Protein AF-A0AAD5Q484-F1 (afdb_monomer_lite)

Structure (mmCIF, N/CA/C/O backbone):
data_AF-A0AAD5Q484-F1
#
_entry.id   AF-A0AAD5Q484-F1
#
loop_
_atom_site.group_PDB
_atom_site.id
_atom_site.type_symbol
_atom_site.label_atom_id
_atom_site.label_alt_id
_atom_site.label_comp_id
_atom_site.label_asym_id
_atom_site.label_entity_id
_atom_site.label_seq_id
_atom_site.pdbx_PDB_ins_code
_atom_site.Cartn_x
_atom_site.Cartn_y
_atom_site.Cartn_z
_atom_site.occupancy
_atom_site.B_iso_or_equiv
_atom_site.auth_seq_id
_atom_site.auth_comp_id
_atom_site.auth_asym_id
_atom_site.auth_atom_id
_atom_site.pdbx_PDB_model_num
ATOM 1 N N . MET A 1 1 ? 3.365 0.857 0.924 1.00 94.38 1 MET A N 1
ATOM 2 C CA . MET A 1 1 ? 4.361 -0.194 1.293 1.00 94.38 1 MET A CA 1
ATOM 3 C C . MET A 1 1 ? 4.627 -1.214 0.179 1.00 94.38 1 MET A C 1
ATOM 5 O O . MET A 1 1 ? 5.697 -1.166 -0.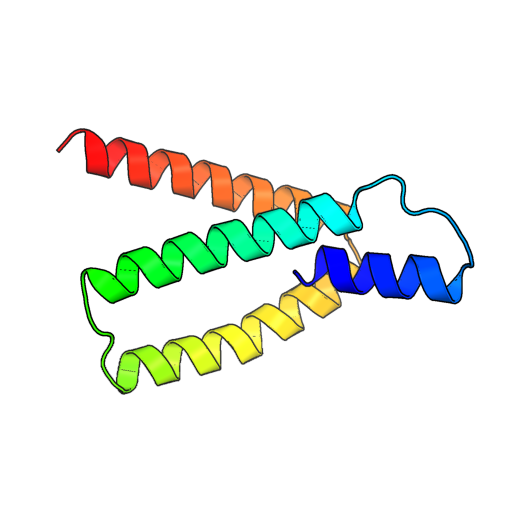415 1.00 94.38 1 MET A O 1
ATOM 9 N N . VAL A 1 2 ? 3.691 -2.126 -0.137 1.00 96.75 2 VAL A N 1
ATOM 10 C CA . VAL A 1 2 ? 3.892 -3.213 -1.131 1.00 96.75 2 VAL A CA 1
ATOM 11 C C . VAL A 1 2 ? 4.338 -2.688 -2.498 1.00 96.75 2 VAL A C 1
ATOM 13 O O . VAL A 1 2 ? 5.295 -3.196 -3.081 1.00 96.75 2 VAL A O 1
ATOM 16 N N . ALA A 1 3 ? 3.689 -1.626 -2.977 1.00 95.62 3 ALA A N 1
ATOM 17 C CA . ALA A 1 3 ? 4.042 -0.963 -4.225 1.00 95.62 3 ALA A CA 1
ATOM 18 C C . ALA A 1 3 ? 5.506 -0.478 -4.233 1.00 95.62 3 ALA A C 1
ATOM 20 O O . ALA A 1 3 ? 6.242 -0.756 -5.182 1.00 95.62 3 ALA A O 1
ATOM 21 N N . GLY A 1 4 ? 5.944 0.183 -3.154 1.00 96.88 4 GLY A N 1
ATOM 22 C CA . GLY A 1 4 ? 7.326 0.634 -2.964 1.00 96.88 4 GLY A CA 1
ATOM 23 C C . GLY A 1 4 ? 8.317 -0.530 -2.921 1.00 96.88 4 GLY A C 1
ATOM 24 O O . GLY A 1 4 ? 9.319 -0.498 -3.629 1.00 96.88 4 GLY A O 1
ATOM 25 N N . MET A 1 5 ? 7.999 -1.608 -2.196 1.00 97.75 5 MET A N 1
ATOM 26 C CA . MET A 1 5 ? 8.826 -2.821 -2.126 1.00 97.75 5 MET A CA 1
ATOM 27 C C . MET A 1 5 ? 9.013 -3.475 -3.503 1.00 97.75 5 MET A C 1
ATOM 29 O O . MET A 1 5 ? 10.139 -3.746 -3.917 1.00 97.75 5 MET A O 1
ATOM 33 N N . VAL A 1 6 ? 7.928 -3.700 -4.253 1.00 97.44 6 VAL A N 1
ATOM 34 C CA . VAL A 1 6 ? 8.002 -4.323 -5.587 1.00 97.44 6 VAL A CA 1
ATOM 35 C C . VAL A 1 6 ? 8.806 -3.454 -6.555 1.00 97.44 6 VAL A C 1
ATOM 37 O O . VAL A 1 6 ? 9.608 -3.973 -7.337 1.00 97.44 6 VAL A O 1
ATOM 40 N N . ARG A 1 7 ? 8.625 -2.129 -6.508 1.00 97.25 7 ARG A N 1
ATOM 41 C CA . ARG A 1 7 ? 9.403 -1.188 -7.325 1.00 97.25 7 ARG A CA 1
ATOM 42 C C . ARG A 1 7 ? 10.874 -1.153 -6.925 1.00 97.25 7 ARG A C 1
ATOM 44 O O . ARG A 1 7 ? 11.724 -1.155 -7.809 1.00 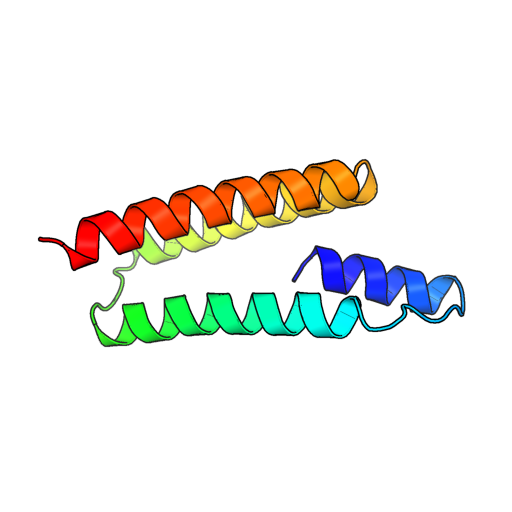97.25 7 ARG A O 1
ATOM 51 N N . HIS A 1 8 ? 11.172 -1.211 -5.631 1.00 97.69 8 HIS A N 1
ATOM 52 C CA . HIS A 1 8 ? 12.530 -1.292 -5.105 1.00 97.69 8 HIS A CA 1
ATOM 53 C C . HIS A 1 8 ? 13.252 -2.544 -5.609 1.00 97.69 8 HIS A C 1
ATOM 55 O O . HIS A 1 8 ? 14.291 -2.438 -6.259 1.00 97.69 8 HIS A O 1
ATOM 61 N N . LEU A 1 9 ? 12.646 -3.721 -5.444 1.00 97.75 9 LEU A N 1
ATOM 62 C CA . LEU A 1 9 ? 13.202 -4.973 -5.964 1.00 97.75 9 LEU A CA 1
ATOM 63 C C . LEU A 1 9 ? 13.333 -4.951 -7.492 1.00 97.75 9 LEU A C 1
ATOM 65 O O . LEU A 1 9 ? 14.298 -5.479 -8.045 1.00 97.75 9 LEU A O 1
ATOM 69 N N . ARG A 1 10 ? 12.391 -4.309 -8.200 1.00 96.56 10 ARG A N 1
ATOM 70 C CA . ARG A 1 10 ? 12.481 -4.121 -9.653 1.00 96.56 10 ARG A CA 1
ATOM 71 C C . ARG A 1 10 ? 13.650 -3.225 -10.057 1.00 96.56 10 ARG A C 1
ATOM 73 O O . ARG A 1 10 ? 14.342 -3.572 -11.010 1.00 96.56 10 ARG A O 1
ATOM 80 N N . SER A 1 11 ? 13.854 -2.112 -9.365 1.00 97.62 11 SER A N 1
ATOM 81 C CA . SER A 1 11 ? 14.973 -1.189 -9.572 1.00 97.62 11 SER A CA 1
ATOM 82 C C . SER A 1 11 ? 16.306 -1.926 -9.429 1.00 97.62 11 SER A C 1
ATOM 84 O O . SER A 1 11 ? 17.105 -1.915 -10.364 1.00 97.62 11 SER A O 1
ATOM 86 N N . LEU A 1 12 ? 16.466 -2.692 -8.341 1.00 97.94 12 LEU A N 1
ATOM 87 C CA . LEU A 1 12 ? 17.656 -3.507 -8.084 1.00 97.94 12 LEU A CA 1
ATOM 88 C C . LEU A 1 12 ? 17.900 -4.548 -9.184 1.00 97.94 12 LEU A C 1
ATOM 90 O O . LEU A 1 12 ? 18.952 -4.539 -9.811 1.00 97.94 12 LEU A O 1
ATOM 94 N N . ARG A 1 13 ? 16.918 -5.409 -9.491 1.00 97.75 13 ARG A N 1
ATOM 95 C CA . ARG A 1 13 ? 17.115 -6.492 -10.481 1.00 97.75 13 ARG A CA 1
ATOM 96 C C . ARG A 1 13 ? 17.284 -6.006 -11.920 1.00 97.75 13 ARG A C 1
ATOM 98 O O . ARG A 1 13 ? 17.755 -6.761 -12.760 1.00 97.75 13 ARG A O 1
ATOM 105 N N . SER A 1 14 ? 16.835 -4.789 -12.229 1.00 96.94 14 SER A N 1
ATOM 106 C CA . SER A 1 14 ? 16.956 -4.211 -13.574 1.00 96.94 14 SER A CA 1
ATOM 107 C C . SER A 1 14 ? 18.069 -3.175 -13.697 1.00 96.94 14 SER A C 1
ATOM 109 O O . SER A 1 14 ? 18.313 -2.713 -14.809 1.00 96.94 14 SER A O 1
ATOM 111 N N . MET A 1 15 ? 18.737 -2.822 -12.592 1.00 96.56 15 MET A N 1
ATOM 112 C CA . MET A 1 15 ? 19.777 -1.791 -12.523 1.00 96.56 15 MET A CA 1
ATOM 113 C C . MET A 1 15 ? 19.328 -0.455 -13.143 1.00 96.56 15 MET A C 1
ATOM 115 O O . MET A 1 15 ? 20.075 0.203 -13.867 1.00 96.56 15 MET A O 1
ATOM 119 N N . ARG A 1 16 ? 18.074 -0.053 -12.889 1.00 96.19 16 ARG A N 1
ATOM 120 C CA . ARG A 1 16 ? 17.461 1.168 -13.444 1.00 96.19 16 ARG A CA 1
ATOM 121 C C . ARG A 1 16 ? 17.002 2.108 -12.347 1.00 96.19 16 ARG A C 1
ATOM 123 O O . ARG A 1 16 ? 16.530 1.674 -11.306 1.00 96.19 16 ARG A O 1
ATOM 130 N N . ARG A 1 17 ? 17.069 3.413 -12.621 1.00 94.62 17 ARG A N 1
ATOM 131 C CA . ARG A 1 17 ? 16.512 4.434 -11.728 1.00 94.62 17 ARG A CA 1
ATOM 132 C C . ARG A 1 17 ? 14.990 4.307 -11.643 1.00 94.62 17 ARG A C 1
ATOM 134 O O . ARG A 1 17 ? 14.321 4.049 -12.639 1.00 94.62 17 ARG A O 1
ATOM 141 N N . ASP A 1 18 ? 14.464 4.526 -10.443 1.00 94.62 18 ASP A N 1
ATOM 142 C CA . ASP A 1 18 ? 13.028 4.469 -10.154 1.00 94.62 18 ASP A CA 1
ATOM 143 C C . ASP A 1 18 ? 12.328 5.840 -10.249 1.00 94.62 18 ASP A C 1
ATOM 145 O O . ASP A 1 18 ? 11.106 5.891 -10.366 1.00 94.62 18 ASP A O 1
ATOM 149 N N . TYR A 1 19 ? 13.101 6.933 -10.289 1.00 94.50 19 TYR A N 1
ATOM 150 C CA . TYR A 1 19 ? 12.615 8.317 -10.410 1.00 94.50 19 TYR A CA 1
ATOM 151 C C . TYR A 1 19 ? 11.718 8.773 -9.243 1.00 94.50 19 TYR A C 1
ATOM 153 O O . TYR A 1 19 ? 10.715 9.443 -9.454 1.00 94.50 19 TYR A O 1
ATOM 161 N N . GLY A 1 20 ? 12.080 8.407 -8.009 1.00 94.25 20 GLY A N 1
ATOM 162 C CA . GLY A 1 20 ? 11.475 8.945 -6.780 1.00 94.25 20 GLY A CA 1
ATOM 163 C C . GLY A 1 20 ? 10.231 8.212 -6.268 1.00 94.25 20 GLY A C 1
ATOM 164 O O . GLY A 1 20 ? 9.868 8.387 -5.110 1.00 94.25 20 GLY A O 1
ATOM 165 N N . TRP A 1 21 ? 9.630 7.325 -7.062 1.00 96.50 21 TRP A N 1
ATOM 166 C CA . TRP A 1 21 ? 8.387 6.633 -6.703 1.00 96.50 21 TRP A CA 1
ATOM 167 C C . TRP A 1 21 ? 8.492 5.766 -5.444 1.00 96.50 21 TRP A C 1
ATOM 169 O O . TRP A 1 21 ? 7.551 5.715 -4.659 1.00 96.50 21 TRP A O 1
ATOM 179 N N . ILE A 1 22 ? 9.610 5.067 -5.234 1.00 97.25 22 ILE A N 1
ATOM 180 C CA . ILE A 1 22 ? 9.828 4.238 -4.041 1.00 97.25 22 ILE A CA 1
ATOM 181 C C . ILE A 1 22 ? 9.727 5.093 -2.780 1.00 97.25 22 ILE A C 1
ATOM 183 O O . ILE A 1 22 ? 9.107 4.651 -1.821 1.00 97.25 22 ILE A O 1
ATOM 187 N N . HIS A 1 23 ? 10.312 6.294 -2.786 1.00 96.50 23 HIS A N 1
ATOM 188 C CA . HIS A 1 23 ? 10.313 7.168 -1.618 1.00 96.50 23 HIS A CA 1
ATOM 189 C C . HIS A 1 23 ? 8.893 7.616 -1.274 1.00 96.50 23 HIS A C 1
ATOM 191 O O . HIS A 1 23 ? 8.437 7.346 -0.170 1.00 96.50 23 HIS A O 1
ATOM 197 N N . THR A 1 24 ? 8.159 8.155 -2.250 1.00 97.12 24 THR A N 1
ATOM 198 C CA . THR A 1 24 ? 6.768 8.593 -2.059 1.00 97.12 24 THR A CA 1
ATOM 199 C C . THR A 1 24 ? 5.865 7.463 -1.550 1.00 97.12 24 THR A C 1
ATOM 201 O O . THR A 1 24 ? 5.103 7.652 -0.613 1.00 97.12 24 THR A O 1
ATOM 204 N N . LEU A 1 25 ? 5.987 6.248 -2.101 1.00 97.06 25 LEU A N 1
ATOM 205 C CA . LEU A 1 25 ? 5.154 5.098 -1.701 1.00 97.06 25 LEU A CA 1
ATOM 206 C C . LEU A 1 25 ? 5.517 4.500 -0.331 1.00 97.06 25 LEU A C 1
ATOM 208 O O . LEU A 1 25 ? 4.768 3.671 0.210 1.00 97.06 25 LEU A O 1
ATOM 212 N N . LEU A 1 26 ? 6.712 4.807 0.177 1.00 97.62 26 LEU A N 1
ATOM 213 C CA . LEU A 1 26 ? 7.125 4.461 1.534 1.00 97.62 26 LEU A CA 1
ATOM 214 C C . LEU A 1 26 ? 6.677 5.542 2.515 1.00 97.62 26 LEU A C 1
ATOM 216 O O . LEU A 1 26 ? 6.114 5.184 3.541 1.00 97.62 26 LEU A O 1
ATOM 220 N N . GLU A 1 27 ? 6.822 6.816 2.158 1.00 97.88 27 GLU A N 1
ATOM 221 C CA . GLU A 1 27 ? 6.319 7.952 2.936 1.00 97.88 27 GLU A CA 1
ATOM 222 C C . GLU A 1 27 ? 4.800 7.861 3.148 1.00 97.88 27 GLU A C 1
ATOM 224 O O . GLU A 1 27 ? 4.327 7.974 4.272 1.00 97.88 27 GLU A O 1
ATOM 229 N N . GLU A 1 28 ? 4.033 7.517 2.111 1.00 96.88 28 GLU A N 1
ATOM 230 C CA . GLU A 1 28 ? 2.588 7.255 2.215 1.00 96.88 28 GLU A CA 1
ATOM 231 C C . GLU A 1 28 ? 2.277 6.113 3.201 1.00 96.88 28 GLU A C 1
ATOM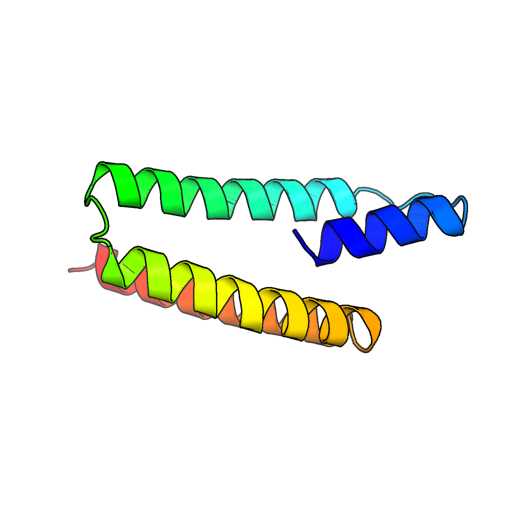 233 O O . GLU A 1 28 ? 1.358 6.190 4.014 1.00 96.88 28 GLU A O 1
ATOM 238 N N . ALA A 1 29 ? 3.085 5.049 3.192 1.00 97.12 29 ALA A N 1
ATOM 239 C CA . ALA A 1 29 ? 2.909 3.940 4.129 1.00 97.12 29 ALA A CA 1
ATOM 240 C C . ALA A 1 29 ? 3.227 4.341 5.574 1.00 97.12 29 ALA A C 1
ATOM 242 O O . ALA A 1 29 ? 2.602 3.844 6.513 1.00 97.12 29 ALA A O 1
ATOM 243 N N . GLU A 1 30 ? 4.227 5.201 5.753 1.00 97.69 30 GLU A N 1
ATOM 244 C CA . GLU A 1 30 ? 4.562 5.775 7.049 1.00 97.69 30 GLU A CA 1
ATOM 245 C C . GLU A 1 30 ? 3.470 6.726 7.536 1.00 97.69 30 GLU A C 1
ATOM 247 O O . GLU A 1 30 ? 3.133 6.672 8.720 1.00 97.69 30 GLU A O 1
ATOM 252 N N . ASN A 1 31 ? 2.871 7.509 6.636 1.00 97.12 31 ASN A N 1
ATOM 253 C CA . ASN A 1 31 ? 1.743 8.383 6.934 1.00 97.12 31 ASN A CA 1
ATOM 254 C C . ASN A 1 31 ? 0.543 7.587 7.469 1.00 97.12 31 ASN A C 1
ATOM 256 O O . ASN A 1 31 ? 0.068 7.853 8.574 1.00 97.12 31 ASN A O 1
ATOM 260 N N . GLU A 1 32 ? 0.127 6.525 6.775 1.00 96.69 32 GLU A N 1
ATOM 261 C CA . GLU A 1 32 ? -0.987 5.685 7.243 1.0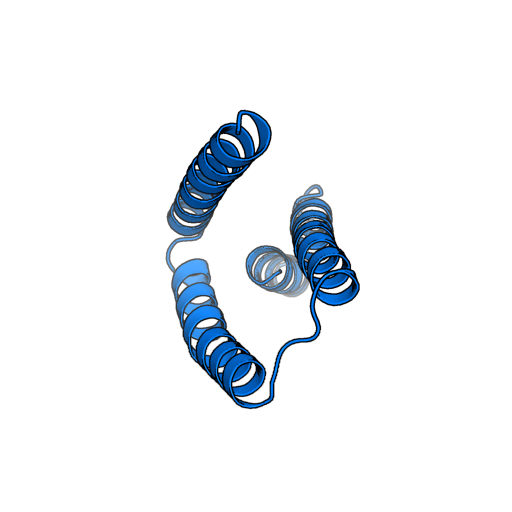0 96.69 32 GLU A CA 1
ATOM 262 C C . GLU A 1 32 ? -0.668 4.939 8.545 1.00 96.69 32 GLU A C 1
ATOM 264 O O . GLU A 1 32 ? -1.521 4.762 9.422 1.00 96.69 32 GLU A O 1
ATOM 269 N N . ARG A 1 33 ? 0.594 4.537 8.745 1.00 96.75 33 ARG A N 1
ATOM 270 C CA . ARG A 1 33 ? 1.031 3.992 10.038 1.00 96.75 33 ARG A CA 1
ATOM 271 C C . ARG A 1 33 ? 0.910 5.041 11.143 1.00 96.75 33 ARG A C 1
ATOM 273 O O . ARG A 1 33 ? 0.552 4.690 12.268 1.00 96.75 33 ARG A O 1
ATOM 280 N N . MET A 1 34 ? 1.200 6.306 10.850 1.00 97.50 34 MET A N 1
ATOM 281 C CA . MET A 1 34 ? 1.049 7.394 11.810 1.00 97.50 34 MET A CA 1
ATOM 282 C C . MET A 1 34 ? -0.422 7.619 12.173 1.00 97.50 34 MET A C 1
ATOM 284 O O . MET A 1 34 ? -0.719 7.737 13.362 1.00 97.50 34 MET A O 1
ATOM 288 N N . HIS A 1 35 ? -1.351 7.561 11.208 1.00 95.69 35 HIS A N 1
ATOM 289 C CA . HIS A 1 35 ? -2.793 7.577 11.494 1.00 95.69 35 HIS A CA 1
ATOM 290 C C . HIS A 1 35 ? -3.163 6.504 12.532 1.00 95.69 35 HIS A C 1
ATOM 292 O O . HIS A 1 35 ? -3.752 6.813 13.570 1.00 95.69 35 HIS A O 1
ATOM 298 N N . LEU A 1 36 ? -2.731 5.253 12.323 1.00 94.12 36 LEU A N 1
ATOM 299 C CA . LEU A 1 36 ? -2.966 4.160 13.274 1.00 94.12 36 LEU A CA 1
ATOM 300 C C . LEU A 1 36 ? -2.388 4.452 14.669 1.00 94.12 36 LEU A C 1
ATOM 302 O O . LEU A 1 36 ? -3.062 4.226 15.676 1.00 94.12 36 LEU A O 1
ATOM 306 N N . LEU A 1 37 ? -1.145 4.936 14.749 1.00 95.12 37 LEU A N 1
ATOM 307 C CA . LEU A 1 37 ? -0.509 5.266 16.027 1.00 95.12 37 LEU A CA 1
ATOM 308 C C . LEU A 1 37 ? -1.273 6.368 16.781 1.00 95.12 37 LEU A C 1
ATOM 310 O O . LEU A 1 37 ? -1.405 6.286 18.003 1.00 95.12 37 LEU A O 1
ATOM 314 N N . ILE A 1 38 ? -1.813 7.366 16.077 1.00 95.25 38 ILE A N 1
ATOM 315 C CA . ILE A 1 38 ? -2.665 8.405 16.675 1.00 95.25 38 ILE A CA 1
ATOM 316 C C . ILE A 1 38 ? -3.954 7.778 17.224 1.00 95.25 38 ILE A C 1
ATOM 318 O O . ILE A 1 38 ? -4.297 8.006 18.385 1.00 95.25 38 ILE A O 1
ATOM 322 N N . PHE A 1 39 ? -4.626 6.909 16.459 1.00 91.81 39 PHE A N 1
ATOM 323 C CA . PHE A 1 39 ? -5.828 6.211 16.934 1.00 91.81 39 PHE A CA 1
ATOM 324 C C . PHE A 1 39 ? -5.575 5.354 18.180 1.00 91.81 39 PHE A C 1
ATOM 326 O O . PHE A 1 39 ? -6.403 5.337 19.092 1.00 91.81 39 PHE A O 1
ATOM 333 N N . MET A 1 40 ? -4.420 4.692 18.271 1.00 92.75 40 MET A N 1
ATOM 334 C CA . MET A 1 40 ? -4.065 3.891 19.447 1.00 92.75 40 MET A CA 1
ATOM 335 C C . MET A 1 40 ? -3.795 4.725 20.705 1.00 92.75 40 MET A C 1
ATOM 337 O O . MET A 1 40 ? -3.987 4.216 21.810 1.00 92.75 40 MET A O 1
ATOM 341 N N . ASN A 1 41 ? -3.390 5.993 20.561 1.00 93.00 41 ASN A N 1
ATOM 342 C CA . ASN A 1 41 ? -3.290 6.912 21.699 1.00 93.00 41 ASN A CA 1
ATOM 343 C C . ASN A 1 41 ? -4.674 7.300 22.241 1.00 93.00 41 ASN A C 1
ATOM 345 O O . ASN A 1 41 ? -4.815 7.536 23.437 1.00 93.00 41 ASN A O 1
ATOM 349 N N . MET A 1 42 ? -5.700 7.321 21.387 1.00 92.62 42 MET A N 1
ATOM 350 C CA . MET A 1 42 ? -7.076 7.616 21.798 1.00 92.62 42 MET A CA 1
ATOM 351 C C . MET A 1 42 ? -7.798 6.388 22.364 1.00 92.62 42 MET A C 1
ATOM 353 O O . MET A 1 42 ? -8.575 6.505 23.310 1.00 92.62 42 MET A O 1
ATOM 357 N N . LYS A 1 43 ? -7.560 5.196 21.799 1.00 91.81 43 LYS A N 1
ATOM 358 C CA . LYS A 1 43 ? -8.213 3.957 22.237 1.00 91.81 43 LYS A CA 1
ATOM 359 C C . LYS A 1 43 ? -7.290 2.753 22.101 1.00 91.81 43 LYS A C 1
ATOM 361 O O . LYS A 1 43 ? -6.861 2.400 21.006 1.00 91.81 43 LYS A O 1
ATOM 366 N N . GLN A 1 44 ? -7.075 2.053 23.214 1.00 91.06 44 GLN A N 1
ATOM 367 C CA . GLN A 1 44 ? -6.289 0.822 23.228 1.00 91.06 44 GLN A CA 1
ATOM 368 C C . GLN A 1 44 ? -7.093 -0.352 22.639 1.00 91.06 44 GLN A C 1
ATOM 370 O O . GLN A 1 44 ? -8.166 -0.683 23.157 1.00 91.06 44 GLN A O 1
ATOM 375 N N . PRO A 1 45 ? -6.607 -1.013 21.572 1.00 92.00 45 PRO A N 1
ATOM 376 C CA . PRO A 1 45 ? -7.312 -2.134 20.965 1.00 92.00 45 PRO A CA 1
ATOM 377 C C . PRO A 1 45 ? -7.191 -3.403 21.817 1.00 92.00 45 PRO A C 1
ATOM 379 O O . PRO A 1 45 ? -6.089 -3.794 22.216 1.00 92.00 45 PRO A O 1
ATOM 382 N N . GLY A 1 46 ? -8.321 -4.083 22.031 1.00 95.12 46 GLY A N 1
ATOM 383 C CA . GLY A 1 46 ? -8.376 -5.368 22.732 1.00 95.12 46 GLY A CA 1
ATOM 384 C C . GLY A 1 46 ? -7.793 -6.544 21.924 1.00 95.12 46 GLY A C 1
ATOM 385 O O . GLY A 1 46 ? -7.569 -6.417 20.716 1.00 95.12 46 GLY A O 1
ATOM 386 N N . PRO A 1 47 ? -7.580 -7.717 22.553 1.00 94.88 47 PRO A N 1
ATOM 387 C CA . PRO A 1 47 ? -6.934 -8.874 21.920 1.00 94.88 47 PRO A CA 1
ATOM 388 C C . PRO A 1 47 ? -7.643 -9.386 20.659 1.00 94.88 47 PRO A C 1
ATOM 390 O O . PRO A 1 47 ? -6.982 -9.698 19.671 1.00 94.88 47 PRO A O 1
ATOM 393 N N . LEU A 1 48 ? -8.982 -9.409 20.657 1.00 95.81 48 LEU A N 1
ATOM 394 C CA . LEU A 1 48 ? -9.771 -9.829 19.494 1.00 95.81 48 LEU A CA 1
ATOM 395 C C . LEU A 1 48 ? -9.536 -8.910 18.289 1.00 95.81 48 LEU A C 1
ATOM 397 O O . LEU A 1 48 ? -9.309 -9.388 17.183 1.00 95.81 48 LEU A O 1
ATOM 401 N N . PHE A 1 49 ? -9.539 -7.592 18.505 1.00 94.44 49 PHE A N 1
ATOM 402 C CA . PHE A 1 49 ? -9.284 -6.629 17.436 1.00 94.44 49 PHE A CA 1
ATOM 403 C C . PHE A 1 49 ? -7.874 -6.800 16.863 1.00 94.44 49 PHE A C 1
ATOM 405 O O . PHE A 1 49 ? -7.700 -6.811 15.650 1.00 94.44 49 PHE A O 1
ATOM 412 N N . ARG A 1 50 ? -6.868 -7.016 17.721 1.00 95.19 50 ARG A N 1
ATOM 413 C CA . ARG A 1 50 ? -5.491 -7.286 17.277 1.00 95.19 50 ARG A CA 1
ATOM 414 C C . ARG A 1 50 ? -5.400 -8.559 16.429 1.00 95.19 50 ARG A C 1
ATOM 416 O O . ARG A 1 50 ? -4.716 -8.551 15.411 1.00 95.19 50 ARG A O 1
ATOM 423 N N . LEU A 1 51 ? -6.114 -9.623 16.803 1.00 97.12 51 LEU A N 1
ATOM 424 C CA . LEU A 1 51 ? -6.176 -10.856 16.011 1.00 97.12 51 LEU A CA 1
ATOM 425 C C . LEU A 1 51 ? -6.824 -10.620 14.638 1.00 97.12 51 LEU A C 1
ATOM 427 O O . LEU A 1 51 ? -6.313 -11.104 13.631 1.00 97.12 51 LEU A O 1
ATOM 431 N N . LEU A 1 52 ? -7.910 -9.842 14.587 1.00 97.06 52 LEU A N 1
ATOM 432 C CA . LEU A 1 52 ? -8.554 -9.465 13.326 1.00 97.06 52 LEU A CA 1
ATOM 433 C C . LEU A 1 52 ? -7.610 -8.662 12.427 1.00 97.06 52 LEU A C 1
ATOM 435 O O . LEU A 1 52 ? -7.536 -8.939 11.233 1.00 97.06 52 LEU A O 1
ATOM 439 N N . VAL A 1 53 ? -6.848 -7.720 12.992 1.00 96.06 53 VAL A N 1
ATOM 440 C CA . VAL A 1 53 ? -5.831 -6.957 12.253 1.00 96.06 53 VAL A CA 1
ATOM 441 C C . VAL A 1 53 ? -4.760 -7.888 11.685 1.00 96.06 53 VAL A C 1
ATOM 443 O O . VAL A 1 53 ? -4.439 -7.770 10.507 1.00 96.06 53 VAL A O 1
ATOM 446 N N . LEU A 1 54 ? -4.255 -8.848 12.467 1.00 97.00 54 LEU A N 1
ATOM 447 C CA . LEU A 1 54 ? -3.279 -9.835 11.983 1.00 97.00 54 LEU A CA 1
ATOM 448 C C . LEU A 1 54 ? -3.839 -10.683 10.831 1.00 97.00 54 LEU A C 1
ATOM 450 O O . LEU A 1 54 ? -3.160 -10.884 9.824 1.00 97.00 54 LEU A O 1
ATOM 454 N N . GLY A 1 55 ? -5.088 -11.145 10.948 1.00 97.62 55 GLY A N 1
ATOM 455 C CA . GLY A 1 55 ? -5.764 -11.883 9.880 1.00 97.62 55 GLY A CA 1
ATOM 456 C C . GLY A 1 55 ? -5.943 -11.042 8.614 1.00 97.62 55 GLY A C 1
ATOM 457 O O . GLY A 1 55 ? -5.594 -11.482 7.517 1.00 97.62 55 GLY A O 1
ATOM 458 N N . ALA A 1 56 ? -6.417 -9.803 8.764 1.00 96.75 56 ALA A N 1
ATOM 459 C CA . ALA A 1 56 ? -6.587 -8.862 7.662 1.00 96.75 56 ALA A CA 1
ATOM 460 C C . ALA A 1 56 ? -5.251 -8.528 6.986 1.00 96.75 56 ALA A C 1
ATOM 462 O O . ALA A 1 56 ? -5.178 -8.530 5.761 1.00 96.75 56 ALA A O 1
ATOM 463 N N . GLN A 1 57 ? -4.181 -8.315 7.759 1.00 96.81 57 GLN A N 1
ATOM 464 C CA . GLN A 1 57 ? -2.830 -8.128 7.231 1.00 96.81 57 GLN A CA 1
ATOM 465 C C . GLN A 1 57 ? -2.390 -9.340 6.412 1.00 96.81 57 GLN A 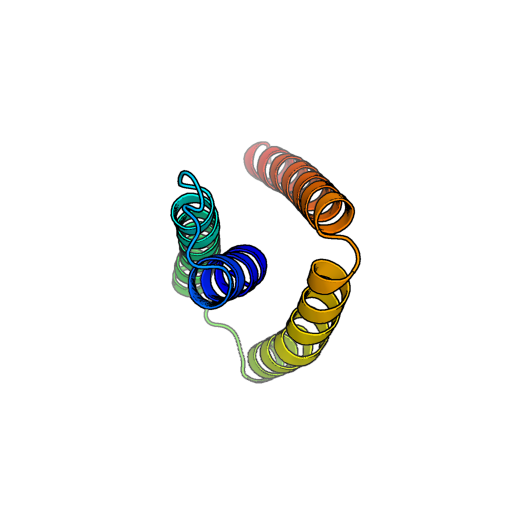C 1
ATOM 467 O O . GLN A 1 57 ? -1.950 -9.166 5.279 1.00 96.81 57 GLN A O 1
ATOM 472 N N . GLY A 1 58 ? -2.559 -10.557 6.937 1.00 96.06 58 GLY A N 1
ATOM 473 C CA . GLY A 1 58 ? -2.207 -11.786 6.228 1.00 96.06 58 GLY A CA 1
ATOM 474 C C . GLY A 1 58 ? -2.925 -11.922 4.883 1.00 96.06 58 GLY A C 1
ATOM 475 O O . GLY A 1 58 ? -2.288 -12.215 3.872 1.00 96.06 58 GLY A O 1
ATOM 476 N N . VAL A 1 59 ? -4.230 -11.657 4.835 1.00 97.50 59 VAL A N 1
ATOM 477 C CA . VAL A 1 59 ? -5.016 -11.770 3.595 1.00 97.50 59 VAL A CA 1
ATOM 478 C C . VAL A 1 59 ? -4.724 -10.614 2.638 1.00 97.50 59 VAL A C 1
ATOM 480 O O . VAL A 1 59 ? -4.346 -10.840 1.486 1.00 97.50 59 VAL A O 1
ATOM 483 N N . PHE A 1 60 ? -4.873 -9.373 3.103 1.00 96.25 60 PHE A N 1
ATOM 484 C CA . PHE A 1 60 ? -4.792 -8.187 2.255 1.00 96.25 60 PHE A CA 1
ATOM 485 C C . PHE A 1 60 ? -3.380 -7.967 1.713 1.00 96.25 60 PHE A C 1
ATOM 487 O O . PHE A 1 60 ? -3.230 -7.673 0.529 1.00 96.25 60 PHE A O 1
ATOM 494 N N . PHE A 1 61 ? -2.337 -8.175 2.526 1.00 96.62 61 PHE A N 1
ATOM 495 C CA . PHE A 1 61 ? -0.954 -8.034 2.064 1.00 96.62 61 PHE A CA 1
ATOM 496 C C . PHE A 1 61 ? -0.655 -8.983 0.901 1.00 96.62 61 PHE A C 1
ATOM 498 O O . PHE A 1 61 ? -0.158 -8.541 -0.134 1.00 96.62 61 PHE A O 1
ATOM 505 N N . ASN A 1 62 ? -0.990 -10.270 1.044 1.00 96.31 62 ASN A N 1
ATOM 506 C CA . ASN A 1 62 ? -0.723 -11.275 0.015 1.00 96.31 62 ASN A CA 1
ATOM 507 C C . ASN A 1 62 ? -1.559 -11.033 -1.249 1.00 96.31 62 ASN A C 1
ATOM 509 O O . ASN A 1 62 ? -1.020 -11.055 -2.357 1.00 96.31 62 ASN A O 1
ATOM 513 N N . MET A 1 63 ? -2.854 -10.741 -1.096 1.00 96.81 63 MET A N 1
ATOM 514 C CA . MET A 1 63 ? -3.737 -10.435 -2.225 1.00 96.81 63 MET A CA 1
ATOM 515 C C . MET A 1 63 ? -3.260 -9.196 -2.992 1.00 96.81 63 MET A C 1
ATOM 517 O O . MET A 1 63 ? -3.152 -9.229 -4.221 1.00 96.81 63 MET A O 1
ATOM 521 N N . PHE A 1 64 ? -2.940 -8.112 -2.282 1.00 96.44 64 PHE A N 1
ATOM 522 C CA . PHE A 1 64 ? -2.480 -6.870 -2.894 1.00 96.44 64 PHE A CA 1
ATOM 523 C C . PHE A 1 64 ? -1.091 -7.030 -3.523 1.00 96.44 64 PHE A C 1
ATOM 525 O O . PHE A 1 64 ? -0.850 -6.505 -4.607 1.00 96.44 64 PHE A O 1
ATOM 532 N N . PHE A 1 65 ? -0.191 -7.809 -2.910 1.00 97.31 65 PHE A N 1
ATOM 533 C CA . PHE A 1 65 ? 1.114 -8.148 -3.486 1.00 97.31 65 PHE A CA 1
ATOM 534 C C . PHE A 1 65 ? 0.984 -8.868 -4.828 1.00 97.31 65 PHE A C 1
ATOM 536 O O . PHE A 1 65 ? 1.541 -8.397 -5.822 1.00 97.31 65 PHE A O 1
ATOM 543 N N . LEU A 1 66 ? 0.210 -9.954 -4.885 1.00 97.62 66 LEU A N 1
ATOM 544 C CA . LEU A 1 66 ? -0.017 -10.691 -6.131 1.00 97.62 66 LEU A CA 1
ATOM 545 C C . LEU A 1 66 ? -0.689 -9.806 -7.189 1.00 97.62 66 LEU A C 1
ATOM 547 O O . LEU A 1 66 ? -0.253 -9.771 -8.339 1.00 97.62 66 LEU A O 1
ATOM 551 N N . SER A 1 67 ? -1.690 -9.022 -6.788 1.00 96.94 67 SER A N 1
ATOM 552 C CA . SER A 1 67 ? -2.385 -8.090 -7.683 1.00 96.94 67 SER A CA 1
ATOM 553 C C . SER A 1 67 ? -1.443 -7.023 -8.249 1.00 96.94 67 SER A C 1
ATOM 555 O O . SER A 1 67 ? -1.508 -6.713 -9.438 1.00 96.94 67 SER A O 1
ATOM 557 N N . TYR A 1 68 ? -0.518 -6.497 -7.439 1.00 96.88 68 TYR A N 1
ATOM 558 C CA . TYR A 1 68 ? 0.435 -5.470 -7.864 1.00 96.88 68 TYR A CA 1
ATOM 559 C C . TYR A 1 68 ? 1.484 -6.006 -8.846 1.00 96.88 68 TYR A C 1
ATOM 561 O O . TYR A 1 68 ? 1.944 -5.264 -9.717 1.00 96.88 68 TYR A O 1
ATOM 569 N N . LEU A 1 69 ? 1.848 -7.291 -8.747 1.00 95.56 69 LEU A N 1
ATOM 570 C CA . LEU A 1 69 ? 2.722 -7.943 -9.727 1.00 95.56 69 LEU A CA 1
ATOM 571 C C . LEU A 1 69 ? 2.065 -8.043 -11.111 1.00 95.56 69 LEU A C 1
ATOM 573 O O . LEU A 1 69 ? 2.761 -7.894 -12.115 1.00 95.56 69 LEU A O 1
ATOM 577 N N . VAL A 1 70 ? 0.748 -8.264 -11.164 1.00 96.94 70 VAL A N 1
ATOM 578 C CA . VAL A 1 70 ? -0.007 -8.430 -12.417 1.00 96.94 70 VAL A CA 1
ATOM 579 C C . VAL A 1 70 ? -0.453 -7.083 -12.994 1.00 96.94 70 VAL A C 1
ATOM 581 O O . VAL A 1 70 ? -0.235 -6.801 -14.171 1.00 96.94 70 VAL A O 1
ATOM 584 N N . ALA A 1 71 ? -1.070 -6.229 -12.174 1.00 95.88 71 ALA A N 1
ATOM 585 C CA . ALA A 1 71 ? -1.752 -5.015 -12.615 1.00 95.88 71 ALA A CA 1
ATOM 586 C C . ALA A 1 71 ? -1.490 -3.822 -11.668 1.00 95.88 71 ALA A C 1
ATOM 588 O O . ALA A 1 71 ? -2.390 -3.373 -10.950 1.00 95.88 71 ALA A O 1
ATOM 589 N N . PRO A 1 72 ? -0.282 -3.224 -11.697 1.00 95.19 72 PRO A N 1
ATOM 590 C CA . PRO A 1 72 ? 0.067 -2.118 -10.803 1.00 95.19 72 PRO A CA 1
ATOM 591 C C . PRO A 1 72 ? -0.803 -0.872 -11.029 1.00 95.19 72 PRO A C 1
ATOM 593 O O . PRO A 1 72 ? -1.142 -0.184 -10.073 1.00 95.19 72 PRO A O 1
ATOM 596 N N . ARG A 1 73 ? -1.222 -0.588 -12.274 1.00 95.56 73 ARG A N 1
ATOM 597 C CA . ARG A 1 73 ? -2.110 0.553 -12.581 1.00 95.56 73 ARG A CA 1
ATOM 598 C C . ARG A 1 73 ? -3.480 0.418 -11.915 1.00 95.56 73 ARG A C 1
ATOM 600 O O . ARG A 1 73 ? -4.006 1.404 -11.412 1.00 95.56 73 ARG A O 1
ATOM 607 N N . THR A 1 74 ? -4.038 -0.791 -11.907 1.00 96.00 74 THR A N 1
ATOM 608 C CA . THR A 1 74 ? -5.320 -1.073 -11.251 1.00 96.00 74 THR A CA 1
ATOM 609 C C . THR A 1 74 ? -5.190 -0.931 -9.741 1.00 96.00 74 THR A C 1
ATOM 611 O O . THR A 1 74 ? -6.056 -0.327 -9.124 1.00 96.00 74 THR A O 1
ATOM 614 N N . CYS A 1 75 ? -4.081 -1.397 -9.159 1.00 96.56 75 CYS A N 1
ATOM 615 C CA . CYS A 1 75 ? -3.820 -1.246 -7.727 1.00 96.56 75 CYS A CA 1
ATOM 616 C C . CYS A 1 75 ? -3.719 0.227 -7.306 1.00 96.56 75 CYS A C 1
ATOM 618 O O . CYS A 1 75 ? -4.307 0.602 -6.300 1.00 96.56 75 CYS A O 1
ATOM 620 N N . HIS A 1 76 ? -3.038 1.071 -8.092 1.00 96.75 76 HIS A N 1
ATOM 621 C CA . HIS A 1 76 ? -2.972 2.517 -7.826 1.00 96.75 76 HIS A CA 1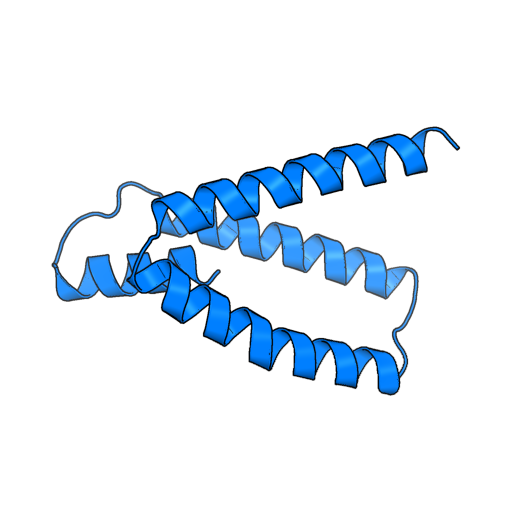
ATOM 622 C C . HIS A 1 76 ? -4.347 3.188 -7.902 1.00 96.75 76 HIS A C 1
ATOM 624 O O . HIS A 1 76 ? -4.681 3.985 -7.035 1.00 96.75 76 HIS A O 1
ATOM 630 N N . ARG A 1 77 ? -5.181 2.832 -8.890 1.00 96.50 77 ARG A N 1
ATOM 631 C CA . ARG A 1 77 ? -6.566 3.335 -8.960 1.00 96.50 77 ARG A CA 1
ATOM 632 C C . ARG A 1 77 ? -7.411 2.869 -7.782 1.00 96.50 77 ARG A C 1
ATOM 634 O O . ARG A 1 77 ? -8.179 3.650 -7.243 1.00 96.50 77 ARG A O 1
ATOM 641 N N . PHE A 1 78 ? -7.267 1.605 -7.397 1.00 96.31 78 PHE A N 1
ATOM 642 C CA . PHE A 1 78 ? -7.984 1.040 -6.264 1.00 96.31 78 PHE A CA 1
ATOM 643 C C . PHE A 1 78 ? -7.655 1.781 -4.964 1.00 96.31 78 PHE A C 1
ATOM 645 O O . PHE A 1 78 ? -8.577 2.178 -4.263 1.00 96.31 78 PHE A O 1
ATOM 652 N N . VAL A 1 79 ? -6.370 2.029 -4.683 1.00 96.31 79 VAL A N 1
ATOM 653 C CA . VAL A 1 79 ? -5.959 2.840 -3.523 1.00 96.31 79 VAL A CA 1
ATOM 654 C C . VAL A 1 79 ? -6.510 4.262 -3.632 1.00 96.31 79 VAL A C 1
ATOM 656 O O . VAL A 1 79 ? -7.076 4.750 -2.666 1.00 96.31 79 VAL A O 1
ATOM 659 N N . GLY A 1 80 ? -6.471 4.881 -4.817 1.00 95.38 80 GLY A N 1
ATOM 660 C CA . GLY A 1 80 ? -7.083 6.197 -5.033 1.00 95.38 80 GLY A CA 1
ATOM 661 C C . GLY A 1 80 ? -8.563 6.259 -4.630 1.00 95.38 80 GLY A C 1
ATOM 662 O O . GLY A 1 80 ? -8.966 7.192 -3.945 1.00 95.38 80 GLY A O 1
ATOM 663 N N . TYR A 1 81 ? -9.359 5.238 -4.968 1.00 97.19 81 TYR A N 1
ATOM 664 C CA . TYR A 1 81 ? -10.758 5.167 -4.528 1.00 97.19 81 TYR A CA 1
ATOM 665 C C . TYR A 1 81 ? -10.909 4.972 -3.012 1.00 97.19 81 TYR A C 1
ATOM 667 O O . TYR A 1 81 ? -11.859 5.491 -2.429 1.00 97.19 81 TYR A O 1
ATOM 675 N N . LEU A 1 82 ? -9.993 4.249 -2.357 1.00 95.88 82 LEU A N 1
ATOM 676 C CA . LEU A 1 82 ? -10.004 4.125 -0.895 1.00 95.88 82 LEU A CA 1
ATOM 677 C C . LEU A 1 82 ? -9.747 5.474 -0.218 1.00 95.88 82 LEU A C 1
ATOM 679 O O . LEU A 1 82 ? -10.449 5.817 0.731 1.00 95.88 82 LEU A O 1
ATOM 683 N N . GLU A 1 83 ? -8.798 6.254 -0.734 1.00 94.31 83 GLU A N 1
ATOM 684 C CA . GLU A 1 83 ? -8.501 7.594 -0.218 1.00 94.31 83 GLU A CA 1
ATOM 685 C C . GLU A 1 83 ? -9.677 8.562 -0.423 1.00 94.31 83 GLU A C 1
ATOM 687 O O . GLU A 1 83 ? -10.009 9.343 0.468 1.00 94.31 83 GLU A O 1
ATOM 692 N N . GLU A 1 84 ? -10.382 8.477 -1.556 1.00 95.88 84 GLU A N 1
ATOM 693 C CA . GLU A 1 84 ? -11.608 9.256 -1.780 1.00 95.88 84 GLU A CA 1
ATOM 694 C C . GLU A 1 84 ? -12.687 8.951 -0.724 1.00 95.88 84 GLU A C 1
ATOM 696 O O . GLU A 1 84 ? -13.336 9.868 -0.210 1.00 95.88 84 GLU A O 1
ATOM 701 N N . GLU A 1 85 ? -12.871 7.679 -0.361 1.00 95.94 85 GLU A N 1
ATOM 702 C CA . GLU A 1 85 ? -13.796 7.280 0.707 1.00 95.94 85 GLU A CA 1
ATOM 703 C C . GLU A 1 85 ? -13.303 7.695 2.103 1.00 95.94 85 GLU A C 1
ATOM 705 O O . GLU A 1 85 ? -14.110 8.087 2.956 1.00 95.94 85 GLU A O 1
ATOM 710 N N . ALA A 1 86 ? -11.989 7.688 2.340 1.00 94.50 86 ALA A N 1
ATOM 711 C CA . ALA A 1 86 ? -11.403 8.186 3.581 1.00 94.50 86 ALA A CA 1
ATOM 712 C C . ALA A 1 86 ? -11.693 9.685 3.766 1.00 94.50 86 ALA A C 1
ATOM 714 O O . ALA A 1 86 ? -12.201 10.092 4.813 1.00 94.50 86 ALA A O 1
ATOM 715 N N . VAL A 1 87 ? -11.484 10.501 2.725 1.00 95.00 87 VAL A N 1
ATOM 716 C CA . VAL A 1 87 ? -11.791 11.942 2.748 1.00 95.00 87 VAL A CA 1
ATOM 717 C C . VAL A 1 87 ? -13.269 12.188 3.052 1.00 95.00 87 VAL A C 1
ATOM 719 O O . VAL A 1 87 ? -13.588 13.031 3.897 1.00 95.00 87 VAL A O 1
ATOM 722 N N . LYS A 1 88 ? -14.185 11.439 2.421 1.00 94.38 88 LYS A N 1
ATOM 723 C CA . LYS A 1 88 ? -15.626 11.535 2.720 1.00 94.38 88 LYS A CA 1
ATOM 724 C C . LYS A 1 88 ? -15.910 11.214 4.186 1.00 94.38 88 LYS A C 1
ATOM 726 O O . LYS A 1 88 ? -16.605 11.982 4.849 1.00 94.38 88 LYS A O 1
ATOM 731 N N . THR A 1 89 ? -15.338 10.128 4.699 1.00 93.56 89 THR A N 1
ATOM 732 C CA . THR A 1 89 ? -15.537 9.675 6.083 1.00 93.56 89 THR A CA 1
ATOM 733 C C . THR A 1 89 ? -15.070 10.726 7.092 1.00 93.56 89 THR A C 1
ATOM 735 O O . THR A 1 89 ? -15.830 11.099 7.987 1.00 93.56 89 THR A O 1
ATOM 738 N N . TYR A 1 90 ? -13.863 11.272 6.920 1.00 90.69 90 TYR A N 1
ATOM 739 C CA . TYR A 1 90 ? -13.335 12.318 7.801 1.00 90.69 90 TYR A CA 1
ATOM 740 C C . TYR A 1 90 ? -14.118 13.628 7.698 1.00 90.69 90 TYR A C 1
ATOM 742 O O . TYR A 1 90 ? -14.362 14.281 8.711 1.00 90.69 90 TYR A O 1
ATOM 750 N N . THR A 1 91 ? -14.570 13.995 6.497 1.00 92.38 91 THR A N 1
ATOM 751 C CA . THR A 1 91 ? -15.382 15.204 6.297 1.00 92.38 91 THR A CA 1
ATOM 752 C C . THR A 1 91 ? -16.727 15.099 7.013 1.00 92.38 91 THR A C 1
ATOM 754 O O . THR A 1 91 ? -17.172 16.065 7.629 1.00 92.38 91 THR A O 1
ATOM 757 N N . VAL A 1 92 ? -17.378 13.932 6.945 1.00 92.25 92 VAL A N 1
ATOM 758 C CA . VAL A 1 92 ? -18.639 13.677 7.654 1.00 92.25 92 VAL A CA 1
ATOM 759 C C . VAL A 1 92 ? -18.416 13.708 9.163 1.00 92.25 92 VAL A C 1
ATOM 761 O O . VAL A 1 92 ? -19.171 14.374 9.865 1.00 92.25 92 VAL A O 1
ATOM 764 N N . HIS A 1 93 ? -17.361 13.055 9.657 1.00 83.62 93 HIS A N 1
ATOM 765 C CA . HIS A 1 93 ? -17.043 13.039 11.084 1.00 83.62 93 HIS A CA 1
ATOM 766 C C . HIS A 1 93 ? -16.695 14.429 11.642 1.00 83.62 93 HIS A C 1
ATOM 768 O O . HIS A 1 93 ? -17.080 14.736 12.758 1.00 83.62 93 HIS A O 1
ATOM 774 N N . SER A 1 94 ? -16.017 15.288 10.872 1.00 74.75 94 SER A N 1
ATOM 775 C CA . SER A 1 94 ? -15.632 16.638 11.318 1.00 74.75 94 SER A CA 1
ATOM 776 C C . SER A 1 94 ? -16.783 17.651 11.340 1.00 74.75 94 SER A C 1
ATOM 778 O O . SER A 1 94 ? -16.618 18.738 11.894 1.00 74.75 94 SER A O 1
ATOM 780 N N . ARG A 1 95 ? -17.901 17.364 10.666 1.00 72.50 95 ARG A N 1
ATOM 781 C CA . ARG A 1 95 ? -19.072 18.253 10.597 1.00 72.50 95 ARG A CA 1
ATOM 782 C C . ARG A 1 95 ? -20.139 17.944 11.654 1.00 72.50 95 ARG A C 1
ATOM 784 O O . ARG A 1 95 ? -21.116 18.689 11.714 1.00 72.50 95 ARG A O 1
ATOM 791 N N . GLY A 1 96 ? -19.985 16.858 12.412 1.00 51.25 96 GLY A N 1
ATOM 792 C CA . GLY A 1 96 ? -20.862 16.470 13.523 1.00 51.25 96 GLY A CA 1
ATOM 793 C C . GLY A 1 96 ? -20.246 16.828 14.862 1.00 51.25 96 GLY A C 1
ATOM 794 O O . GLY A 1 96 ? -21.022 17.238 15.750 1.00 51.25 96 GLY A O 1
#

Foldseek 3Di:
DLLLVVLVVVCVVVVHDSPCPSVVVVVVVVVVVVVVVVVCVVPPDDPVVVVVVVVCCVVVVVVLNVCCVPCVPVSVVVVVVVVVVVVVVVVVVVVD

Sequence (96 aa):
MVAGMVRHLRSLRSMRRDYGWIHTLLEEAENERMHLLIFMNMKQPGPLFRLLVLGAQGVFFNMFFLSYLVAPRTCHRFVGYLEEEAVKTYTVHSRG

InterPro domains:
  IPR002680 Alternative oxidase [PF01786] (1-91)
  IPR002680 Alternative oxidase [PTHR31803] (1-91)
  IPR038659 Alternative oxidase superfamily [G3DSA:1.20.1260.140] (1-94)

pLDDT: mean 94.79, std 5.85, range [51.25, 97.94]

Secondary structure (DSSP, 8-state):
-HHHHHHHHHHHHHT---TTHHHHHHHHHHHHHHHHHHHHHH-PPPHHHHHHHHHHHHHHHHHHHHHHHH-HHHHHHHHHHHHHHHHHHHHHHHT-

Radius of gyration: 15.95 Å; chains: 1; bounding box: 41×30×37 Å

Organism: Pythium insidiosum (NCBI:txid114742)